Protein AF-A0A7I7XJE9-F1 (afdb_monomer_lite)

Sequence (165 aa):
MNEARVTAFHEAGHAIAARLRGAQVLRVSIDPGFVTYQLPQVPQKLFRNGQRIENPEPAPAAHEDGFIWLAGSWAQVRAEVPLSDARFPELVAATLEDNATDYAGYLAAQRDPAAEGHWSNQLEQHWPYIIRVANALHREHFEKVRLNRESRIRQLKRRSTRFPT

Radius of gyration: 20.8 Å; chains: 1; bounding box: 50×42×66 Å

Secondary structure (DSSP, 8-state):
--HHHHHHHHHHHHHHHHHHTT-EEEEEEETTEEEEEEPPPP----EETTEEPSSPPPPP--HHHHHHHHHHHHHHHHHHS-TTSTTHHHHHHHHHHH-HHHHHHHHHS---HHHHHHHHHHHHHTHHHHHHHHHHHHHHHHHHHHHHHHHHHHHHHHHHTTS--

pLDDT: mean 84.05, std 12.69, range [52.88, 97.81]

Foldseek 3Di:
DPLLLLLLLLQLQLQVLQVVQVWAFPDAAVVVGDTDIGHDQPPFCQDDPRDGDPDGDRDQQELSQLLSLLRSLLSSLCVPD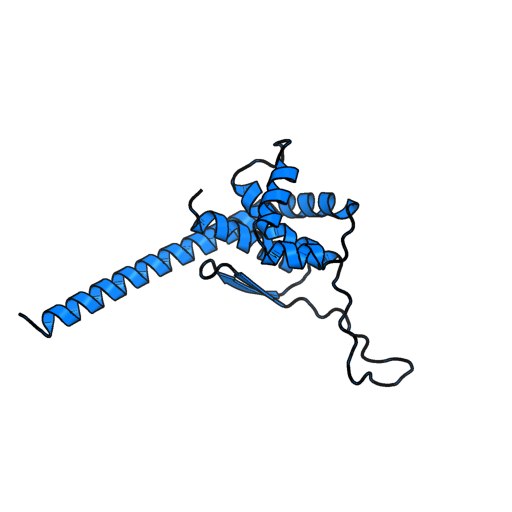PPPPPCSVVSSVVSSVVPPVSVVSNVSHPHDPVCVVVSSVVCVVCSVSSVVRSVVNSVVVVVVVVVVVVVVVVVVVVVCVVDPD

Organism: NCBI:txid212765

InterPro domains:
  IPR037219 Peptidase M41-like [G3DSA:1.20.58.760] (1-72)
  IPR037219 Peptidase M41-like [SSF140990] (3-41)

Structure (mmCIF, N/CA/C/O backbone):
data_AF-A0A7I7XJE9-F1
#
_entry.id   AF-A0A7I7XJE9-F1
#
loop_
_atom_site.group_PDB
_atom_site.id
_atom_site.type_symbol
_atom_site.label_atom_id
_atom_site.label_alt_id
_atom_site.label_comp_id
_atom_site.label_asym_id
_atom_site.label_entity_id
_atom_site.label_seq_id
_atom_site.pdbx_PDB_ins_code
_atom_site.Cartn_x
_atom_site.Cartn_y
_atom_site.Cartn_z
_atom_site.occupancy
_atom_site.B_iso_or_equiv
_atom_site.auth_seq_id
_atom_site.auth_comp_id
_atom_site.auth_asym_id
_atom_site.auth_atom_id
_atom_site.pdbx_PDB_model_num
ATOM 1 N N . MET A 1 1 ? -9.120 12.272 3.537 1.00 64.88 1 MET A N 1
ATOM 2 C CA . MET A 1 1 ? -9.635 10.999 4.105 1.00 64.88 1 MET A CA 1
ATOM 3 C C . MET A 1 1 ? -9.255 10.914 5.599 1.00 64.88 1 MET A C 1
ATOM 5 O O . MET A 1 1 ? -8.430 11.715 6.005 1.00 64.88 1 MET A O 1
ATOM 9 N N . ASN A 1 2 ? -9.850 10.055 6.451 1.00 83.06 2 ASN A N 1
ATOM 10 C CA . ASN A 1 2 ? -9.344 9.877 7.839 1.00 83.06 2 ASN A CA 1
ATOM 11 C C . ASN A 1 2 ? -7.977 9.165 7.795 1.00 83.06 2 ASN A C 1
ATOM 13 O O . ASN A 1 2 ? -7.834 8.235 7.004 1.00 83.06 2 ASN A O 1
ATOM 17 N N . GLU A 1 3 ? -7.026 9.558 8.645 1.00 86.69 3 GLU A N 1
ATOM 18 C CA . GLU A 1 3 ? -5.657 9.023 8.734 1.00 86.69 3 GLU A CA 1
ATOM 19 C C . GLU A 1 3 ? -5.636 7.487 8.770 1.00 86.69 3 GLU A C 1
ATOM 21 O O . GLU A 1 3 ? -5.017 6.860 7.920 1.00 86.69 3 GLU A O 1
ATOM 26 N N . ALA A 1 4 ? -6.455 6.858 9.620 1.00 87.81 4 ALA A N 1
ATOM 27 C CA . ALA A 1 4 ? -6.537 5.394 9.698 1.00 87.81 4 ALA A CA 1
ATOM 28 C C . ALA A 1 4 ? -6.955 4.725 8.373 1.00 87.81 4 ALA A C 1
ATOM 30 O O . ALA A 1 4 ? -6.582 3.588 8.091 1.00 87.81 4 ALA A O 1
ATOM 31 N N . ARG A 1 5 ? -7.759 5.409 7.550 1.00 91.69 5 ARG A N 1
ATOM 32 C CA . ARG A 1 5 ? -8.180 4.902 6.238 1.00 91.69 5 ARG A CA 1
ATOM 33 C C . ARG A 1 5 ? -7.084 5.094 5.196 1.00 91.69 5 ARG A C 1
ATOM 35 O O . ARG A 1 5 ? -6.911 4.203 4.375 1.00 91.69 5 ARG A O 1
ATOM 42 N N . VAL A 1 6 ? -6.348 6.203 5.257 1.00 91.69 6 VAL A N 1
ATOM 43 C CA . VAL A 1 6 ? -5.146 6.439 4.442 1.00 91.69 6 VAL A CA 1
ATOM 44 C C . VAL A 1 6 ? -4.127 5.332 4.696 1.00 91.69 6 VAL A C 1
ATOM 46 O O . VAL A 1 6 ? -3.768 4.617 3.763 1.00 91.69 6 VAL A O 1
ATOM 49 N N . THR A 1 7 ? -3.781 5.094 5.963 1.00 93.00 7 THR A N 1
ATOM 50 C CA . THR A 1 7 ? -2.882 4.006 6.363 1.00 93.00 7 THR A CA 1
ATOM 51 C C . THR A 1 7 ? -3.415 2.649 5.908 1.00 93.00 7 THR A C 1
ATOM 53 O O . THR A 1 7 ? -2.669 1.846 5.371 1.00 93.00 7 THR A O 1
ATOM 56 N N . ALA A 1 8 ? -4.721 2.383 6.017 1.00 93.94 8 ALA A N 1
ATOM 57 C CA . ALA A 1 8 ? -5.281 1.115 5.546 1.00 93.94 8 ALA A CA 1
ATOM 58 C C . ALA A 1 8 ? -5.033 0.853 4.048 1.00 93.94 8 ALA A C 1
ATOM 60 O O . ALA A 1 8 ? -4.760 -0.285 3.669 1.00 93.94 8 ALA A O 1
ATOM 61 N N . PHE A 1 9 ? -5.150 1.881 3.200 1.00 97.00 9 PHE A N 1
ATOM 62 C CA . PHE A 1 9 ? -4.845 1.765 1.771 1.00 97.00 9 PHE A CA 1
ATOM 63 C C . PHE A 1 9 ? -3.352 1.589 1.522 1.00 97.00 9 PHE A C 1
ATOM 65 O O . PHE A 1 9 ? -2.982 0.730 0.724 1.00 97.00 9 PHE A O 1
ATOM 72 N N . HIS A 1 10 ? -2.526 2.343 2.242 1.00 96.06 10 HIS A N 1
ATOM 73 C CA . HIS A 1 10 ? -1.075 2.241 2.192 1.00 96.06 10 HIS A CA 1
ATOM 74 C C . HIS A 1 10 ? -0.597 0.807 2.494 1.00 96.06 10 HIS A C 1
ATOM 76 O O . HIS A 1 10 ? -0.006 0.136 1.648 1.00 96.06 10 HIS A O 1
ATOM 82 N N . GLU A 1 11 ? -0.995 0.250 3.638 1.00 95.06 11 GLU A N 1
ATOM 83 C CA . GLU A 1 11 ? -0.618 -1.114 4.026 1.00 95.06 11 GLU A CA 1
ATOM 84 C C . GLU A 1 11 ? -1.212 -2.183 3.096 1.00 95.06 11 GLU A C 1
ATOM 86 O O . GLU A 1 11 ? -0.589 -3.206 2.800 1.00 95.06 11 GLU A O 1
ATOM 91 N N . ALA A 1 12 ? -2.427 -1.961 2.585 1.00 96.31 12 ALA A N 1
ATOM 92 C CA . ALA A 1 12 ? -3.022 -2.855 1.597 1.00 96.31 12 ALA A CA 1
ATOM 93 C C . ALA A 1 12 ? -2.231 -2.872 0.279 1.00 96.31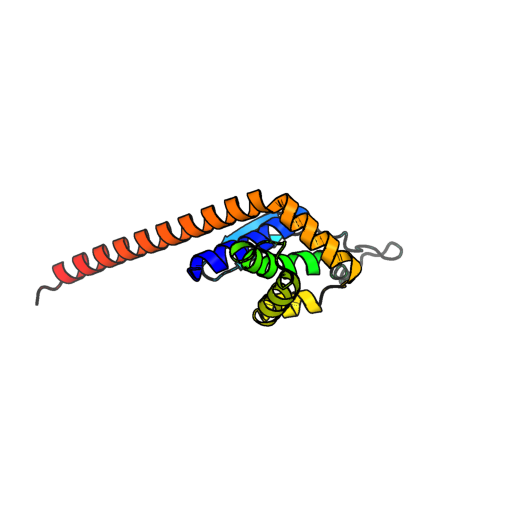 12 ALA A C 1
ATOM 95 O O . ALA A 1 12 ? -2.108 -3.938 -0.330 1.00 96.31 12 ALA A O 1
ATOM 96 N N . GLY A 1 13 ? -1.687 -1.725 -0.141 1.00 96.69 13 GLY A N 1
ATOM 97 C CA . GLY A 1 13 ? -0.823 -1.594 -1.313 1.00 96.69 13 GLY A CA 1
ATOM 98 C C . GLY A 1 13 ? 0.404 -2.492 -1.205 1.00 96.69 13 GLY A C 1
ATOM 99 O O . GLY A 1 13 ? 0.576 -3.393 -2.031 1.00 96.69 13 GLY A O 1
ATOM 100 N N . HIS A 1 14 ? 1.185 -2.343 -0.132 1.00 94.88 14 HIS A N 1
ATOM 101 C CA . HIS A 1 14 ? 2.339 -3.207 0.138 1.00 94.88 14 HIS A CA 1
ATOM 102 C C . HIS A 1 14 ? 1.963 -4.689 0.200 1.00 94.88 14 HIS A C 1
ATOM 104 O O . HIS A 1 14 ? 2.623 -5.528 -0.412 1.00 94.88 14 HIS A O 1
ATOM 110 N N . ALA A 1 15 ? 0.885 -5.038 0.910 1.00 93.25 15 ALA A N 1
ATOM 111 C CA . ALA A 1 15 ? 0.476 -6.430 1.074 1.00 93.25 15 ALA A CA 1
ATOM 112 C C . ALA A 1 15 ? 0.114 -7.097 -0.263 1.00 93.25 15 ALA A C 1
ATOM 114 O O . ALA A 1 15 ? 0.469 -8.255 -0.498 1.00 93.25 15 ALA A O 1
ATOM 115 N N . ILE A 1 16 ? -0.597 -6.391 -1.145 1.00 95.75 16 ILE A N 1
ATOM 116 C CA . ILE A 1 16 ? -0.934 -6.913 -2.472 1.00 95.75 16 ILE A CA 1
ATOM 117 C C . ILE A 1 16 ? 0.312 -6.985 -3.352 1.00 95.75 16 ILE A C 1
ATOM 119 O O . ILE A 1 16 ? 0.534 -8.025 -3.970 1.00 95.75 16 ILE A O 1
ATOM 123 N N . ALA A 1 17 ? 1.157 -5.955 -3.354 1.00 93.12 17 ALA A N 1
ATOM 124 C CA . ALA A 1 17 ? 2.394 -5.956 -4.127 1.00 93.12 17 ALA A CA 1
ATOM 125 C C . ALA A 1 17 ? 3.321 -7.115 -3.730 1.00 93.12 17 ALA A C 1
ATOM 127 O O . ALA A 1 17 ? 3.780 -7.867 -4.589 1.00 93.12 17 ALA A O 1
ATOM 128 N N . ALA A 1 18 ? 3.493 -7.349 -2.427 1.00 89.94 18 ALA A N 1
ATOM 129 C CA . ALA A 1 18 ? 4.265 -8.470 -1.906 1.00 89.94 18 ALA A CA 1
ATOM 130 C C . ALA A 1 18 ? 3.696 -9.822 -2.378 1.00 89.94 18 ALA A C 1
ATOM 132 O O . ALA A 1 18 ? 4.439 -10.678 -2.859 1.00 89.94 18 ALA A O 1
ATOM 133 N N . ARG A 1 19 ? 2.368 -10.015 -2.328 1.00 90.25 19 ARG A N 1
ATOM 134 C CA . ARG A 1 19 ? 1.720 -11.242 -2.838 1.00 90.25 19 ARG A CA 1
ATOM 135 C C . ARG A 1 19 ? 1.935 -11.445 -4.333 1.00 90.25 19 ARG A C 1
ATOM 137 O O . ARG A 1 19 ? 2.156 -12.575 -4.758 1.00 90.25 19 ARG A O 1
ATOM 144 N N . LEU A 1 20 ? 1.899 -10.372 -5.123 1.00 89.19 20 LEU A N 1
ATOM 145 C CA . LEU A 1 20 ? 2.170 -10.424 -6.564 1.00 89.19 20 LEU A CA 1
ATOM 146 C C . LEU A 1 20 ? 3.617 -10.819 -6.878 1.00 89.19 20 LEU A C 1
ATOM 148 O O . LEU A 1 20 ? 3.901 -11.257 -7.988 1.00 89.19 20 LEU A O 1
ATOM 152 N N . ARG A 1 21 ? 4.521 -10.705 -5.903 1.00 87.62 21 ARG A N 1
ATOM 153 C CA . ARG A 1 21 ? 5.901 -11.208 -5.965 1.00 87.62 21 ARG A CA 1
ATOM 154 C C . ARG A 1 21 ? 6.085 -12.563 -5.287 1.00 87.62 21 ARG A C 1
ATOM 156 O O . ARG A 1 21 ? 7.204 -12.995 -5.036 1.00 87.62 21 ARG A O 1
ATOM 163 N N . GLY A 1 22 ? 4.982 -13.256 -5.012 1.00 84.50 22 GLY A N 1
ATOM 164 C CA . GLY A 1 22 ? 4.979 -14.586 -4.412 1.00 84.50 22 GLY A CA 1
ATOM 165 C C . GLY A 1 22 ? 5.208 -14.589 -2.903 1.00 84.50 22 GLY A C 1
ATOM 166 O O . GLY A 1 22 ? 5.368 -15.666 -2.331 1.00 84.50 22 GLY A O 1
ATOM 167 N N . ALA A 1 23 ? 5.221 -13.426 -2.242 1.00 85.31 23 ALA A N 1
ATOM 168 C CA . ALA A 1 23 ? 5.416 -13.362 -0.801 1.00 85.31 23 ALA A CA 1
ATOM 169 C C . ALA A 1 23 ? 4.224 -13.943 -0.033 1.00 85.31 23 ALA A C 1
ATOM 171 O O . ALA A 1 23 ? 3.053 -13.696 -0.350 1.00 85.31 23 ALA A O 1
ATOM 172 N N . GLN A 1 24 ? 4.528 -14.616 1.073 1.00 85.56 24 GLN A N 1
ATOM 173 C CA . GLN A 1 24 ? 3.551 -14.915 2.106 1.00 85.56 24 GLN A CA 1
ATOM 174 C C . GLN A 1 24 ? 3.396 -13.692 3.016 1.00 85.56 24 GLN A C 1
ATOM 176 O O . GLN A 1 24 ? 4.292 -13.360 3.788 1.00 85.56 24 GLN A O 1
ATOM 181 N N . VAL A 1 25 ? 2.244 -13.024 2.956 1.00 85.81 25 VAL A N 1
ATOM 182 C CA . VAL A 1 25 ? 1.918 -11.934 3.891 1.00 85.81 25 VAL A CA 1
ATOM 183 C C . VAL A 1 25 ? 1.499 -12.534 5.229 1.00 85.81 25 VAL A C 1
ATOM 185 O O . VAL A 1 25 ? 0.472 -13.209 5.310 1.00 85.81 25 VAL A O 1
ATOM 188 N N . LEU A 1 26 ? 2.300 -12.288 6.264 1.00 82.81 26 LEU A N 1
ATOM 189 C CA . LEU A 1 26 ? 2.133 -12.847 7.606 1.00 82.81 26 LEU A CA 1
ATOM 190 C C . LEU A 1 26 ? 1.252 -11.958 8.483 1.00 82.81 26 LEU A C 1
ATOM 192 O O . LEU A 1 26 ? 0.443 -12.455 9.265 1.00 82.81 26 LEU A O 1
ATOM 196 N N . ARG A 1 27 ? 1.416 -10.637 8.363 1.00 83.38 27 ARG A N 1
ATOM 197 C CA . ARG A 1 27 ? 0.666 -9.659 9.149 1.00 83.38 27 ARG A CA 1
ATOM 198 C C . ARG A 1 27 ? 0.537 -8.344 8.396 1.00 83.38 27 ARG A C 1
ATOM 200 O O . ARG A 1 27 ? 1.467 -7.922 7.724 1.00 83.38 27 ARG A O 1
ATOM 207 N N . VAL A 1 28 ? -0.609 -7.698 8.558 1.00 86.44 28 VAL A N 1
ATOM 208 C CA . VAL A 1 28 ? -0.875 -6.338 8.087 1.00 86.44 28 VAL A CA 1
ATOM 209 C C . VAL A 1 28 ? -1.583 -5.604 9.221 1.00 86.44 28 VAL A C 1
ATOM 211 O O . VAL A 1 28 ? -2.458 -6.189 9.862 1.00 86.44 28 VAL A O 1
ATOM 214 N N . SER A 1 29 ? -1.180 -4.375 9.532 1.00 84.62 29 SER A N 1
ATOM 215 C CA . SER A 1 29 ? -1.713 -3.618 10.668 1.00 84.62 29 SER A CA 1
ATOM 216 C C . SER A 1 29 ? -1.729 -2.125 10.376 1.00 84.62 29 SER A C 1
ATOM 218 O O . SER A 1 29 ? -0.808 -1.621 9.757 1.00 84.62 29 SER A O 1
ATOM 220 N N . ILE A 1 30 ? -2.743 -1.422 10.886 1.00 85.81 30 ILE A N 1
ATOM 221 C CA . ILE A 1 30 ? -2.794 0.052 10.899 1.00 85.81 30 ILE A CA 1
ATOM 222 C C . ILE A 1 30 ? -2.094 0.621 12.155 1.00 85.81 30 ILE A C 1
ATOM 224 O O . ILE A 1 30 ? -1.702 1.779 12.163 1.00 85.81 30 ILE A O 1
ATOM 228 N N . ASP A 1 31 ? -1.921 -0.188 13.216 1.00 77.75 31 ASP A N 1
ATOM 229 C CA . ASP A 1 31 ? -1.353 0.232 14.515 1.00 77.75 31 ASP A CA 1
ATOM 230 C C . ASP A 1 31 ? -0.158 -0.637 14.976 1.00 77.75 31 ASP A C 1
ATOM 232 O O . ASP A 1 31 ? -0.375 -1.781 15.415 1.00 77.75 31 ASP A O 1
ATOM 236 N N . PRO A 1 32 ? 1.085 -0.114 14.965 1.00 65.69 32 PRO A N 1
ATOM 237 C CA . PRO A 1 32 ? 1.542 0.939 14.045 1.00 65.69 32 PRO A CA 1
ATOM 238 C C . PRO A 1 32 ? 1.325 0.485 12.587 1.00 65.69 32 PRO A C 1
ATOM 240 O O . PRO A 1 32 ? 1.127 -0.711 12.364 1.00 65.69 32 PRO A O 1
ATOM 243 N N . GLY A 1 33 ? 1.292 1.39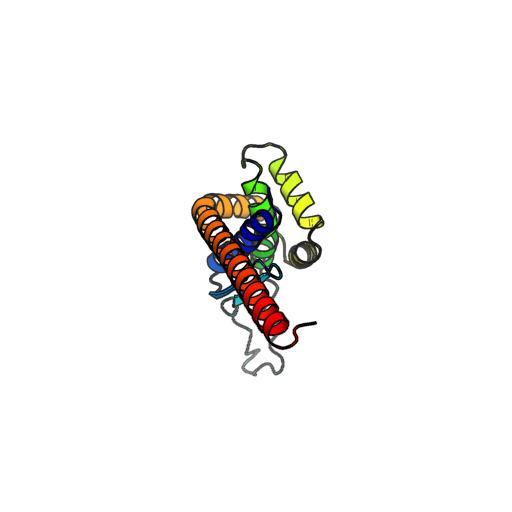7 11.616 1.00 74.38 33 GLY A N 1
ATOM 244 C CA . GLY A 1 33 ? 1.204 1.027 10.197 1.00 74.38 33 GLY A CA 1
ATOM 245 C C . GLY A 1 33 ? 2.376 0.124 9.820 1.00 74.38 33 GLY A C 1
ATOM 246 O O . GLY A 1 33 ? 3.522 0.513 10.045 1.00 74.38 33 GLY A O 1
ATOM 247 N N . PHE A 1 34 ? 2.100 -1.109 9.385 1.00 76.88 34 PHE A N 1
ATOM 248 C CA . PHE A 1 34 ? 3.104 -1.971 8.762 1.00 76.88 34 PHE A CA 1
ATOM 249 C C . PHE A 1 34 ? 2.503 -3.187 8.045 1.00 76.88 34 PHE A C 1
ATOM 251 O O . PHE A 1 34 ? 1.455 -3.742 8.419 1.00 76.88 34 PHE A O 1
ATOM 258 N N . VAL A 1 35 ? 3.305 -3.718 7.121 1.00 76.56 35 VAL A N 1
ATOM 259 C CA . VAL A 1 35 ? 3.167 -5.050 6.532 1.00 76.56 35 VAL A CA 1
ATOM 260 C C . VAL A 1 35 ? 4.373 -5.902 6.900 1.00 76.56 35 VAL A C 1
ATOM 262 O O . VAL A 1 35 ? 5.520 -5.510 6.720 1.00 76.56 35 VAL A O 1
ATOM 265 N N . THR A 1 36 ? 4.123 -7.118 7.376 1.00 79.94 36 THR A N 1
ATOM 266 C CA . THR A 1 36 ? 5.143 -8.158 7.521 1.00 79.94 36 THR A CA 1
ATOM 267 C C . THR A 1 36 ? 4.869 -9.262 6.515 1.00 79.94 36 THR A C 1
ATOM 269 O O . THR A 1 36 ? 3.786 -9.856 6.498 1.00 79.94 36 THR A O 1
ATOM 272 N N . TYR A 1 37 ? 5.863 -9.567 5.692 1.00 75.56 37 TYR A N 1
ATOM 273 C CA . TYR A 1 37 ? 5.784 -10.598 4.671 1.00 75.56 37 TYR A CA 1
ATOM 274 C C . TYR A 1 37 ? 7.102 -11.362 4.571 1.00 75.56 37 TYR A C 1
ATOM 276 O O . TYR A 1 37 ? 8.154 -10.881 4.983 1.00 75.56 37 TYR A O 1
ATOM 284 N N . GLN A 1 38 ? 7.026 -12.569 4.025 1.00 77.25 38 GLN A N 1
ATOM 285 C CA . GLN A 1 38 ? 8.176 -13.399 3.712 1.00 77.25 38 GLN A CA 1
ATOM 286 C C . GLN A 1 38 ? 8.193 -13.639 2.207 1.00 77.25 38 GLN A C 1
ATOM 288 O O . GLN A 1 38 ? 7.294 -14.288 1.671 1.00 77.25 38 GLN A O 1
ATOM 293 N N . LEU A 1 39 ? 9.201 -13.100 1.524 1.00 75.25 39 LEU A N 1
ATOM 294 C CA . LEU A 1 39 ? 9.431 -13.405 0.116 1.00 75.25 39 LEU A CA 1
ATOM 295 C C . LEU A 1 39 ? 9.904 -14.861 -0.030 1.00 75.25 39 LEU A C 1
ATOM 297 O O . LEU A 1 39 ? 10.607 -15.369 0.854 1.00 75.25 39 LEU A O 1
ATOM 301 N N . PRO A 1 40 ? 9.541 -15.548 -1.128 1.00 66.06 40 PRO A N 1
ATOM 302 C CA . PRO A 1 40 ? 10.168 -16.815 -1.462 1.00 66.06 40 PRO A CA 1
ATOM 303 C C . PRO A 1 40 ? 11.669 -16.553 -1.583 1.00 66.06 40 PRO A C 1
ATOM 305 O O . PRO A 1 40 ? 12.076 -15.579 -2.216 1.00 66.06 40 PRO A O 1
ATOM 308 N N . GLN A 1 41 ? 12.493 -17.368 -0.917 1.00 60.50 41 GLN A N 1
ATOM 309 C CA . GLN A 1 41 ? 13.940 -17.179 -0.967 1.00 60.50 41 GLN A CA 1
ATOM 310 C C . GLN A 1 41 ? 14.372 -17.172 -2.433 1.00 60.50 41 GLN A C 1
ATOM 312 O O . GLN A 1 41 ? 14.221 -18.176 -3.131 1.00 60.50 41 GLN A O 1
ATOM 317 N N . VAL A 1 42 ? 14.925 -16.049 -2.895 1.00 55.50 42 VAL A N 1
ATOM 318 C CA . VAL A 1 42 ? 15.752 -16.063 -4.099 1.00 55.50 42 VAL A CA 1
ATOM 319 C C . VAL A 1 42 ? 16.834 -17.108 -3.824 1.00 55.50 42 VAL A C 1
ATOM 321 O O . VAL A 1 42 ? 17.406 -17.069 -2.729 1.00 55.50 42 VAL A O 1
ATOM 324 N N . PRO A 1 43 ? 17.080 -18.078 -4.723 1.00 52.88 43 PRO A N 1
ATOM 325 C CA . PRO A 1 43 ? 18.053 -19.129 -4.473 1.00 52.88 43 PRO A CA 1
ATOM 326 C C . PRO A 1 43 ? 19.390 -18.486 -4.109 1.00 52.88 43 PRO A C 1
ATOM 328 O O . PRO A 1 43 ? 20.075 -17.916 -4.957 1.00 52.88 43 PRO A O 1
ATOM 331 N N . GLN A 1 44 ? 19.742 -18.544 -2.823 1.00 56.50 44 GLN A N 1
ATOM 332 C CA . GLN A 1 44 ? 21.053 -18.120 -2.369 1.00 56.50 44 GLN A CA 1
ATOM 333 C C . GLN A 1 44 ? 22.057 -19.024 -3.065 1.00 56.50 44 GLN A C 1
ATOM 335 O O . GLN A 1 44 ? 21.863 -20.241 -3.159 1.00 56.50 44 GLN A O 1
ATOM 340 N N . LYS A 1 45 ? 23.141 -18.447 -3.573 1.00 54.81 45 LYS A N 1
ATOM 341 C CA . LYS A 1 45 ? 24.224 -19.254 -4.115 1.00 54.81 45 LYS A CA 1
ATOM 342 C C . LYS A 1 45 ? 24.898 -19.967 -2.944 1.00 54.81 45 LYS A C 1
ATOM 344 O O . LYS A 1 45 ? 25.793 -19.432 -2.309 1.00 54.81 45 LYS A O 1
ATOM 349 N N . LEU A 1 46 ? 24.435 -21.176 -2.640 1.00 62.03 46 LEU A N 1
ATOM 350 C CA . LEU A 1 46 ? 24.960 -21.976 -1.530 1.00 62.03 46 LEU A CA 1
ATOM 351 C C . LEU A 1 46 ? 26.320 -22.594 -1.864 1.00 62.03 46 LEU A C 1
ATOM 353 O O . LEU A 1 46 ? 27.059 -22.971 -0.957 1.00 62.03 46 LEU A O 1
ATOM 357 N N . PHE A 1 47 ? 26.648 -22.690 -3.157 1.00 68.38 47 PHE A N 1
ATOM 358 C CA . PHE A 1 47 ? 27.860 -23.332 -3.645 1.00 68.38 47 PHE A CA 1
ATOM 359 C C . PHE A 1 47 ? 28.567 -22.491 -4.710 1.00 68.38 47 PHE A C 1
ATOM 361 O O . PHE A 1 47 ? 27.951 -21.983 -5.652 1.00 68.38 47 PHE A O 1
ATOM 368 N N . ARG A 1 48 ? 29.894 -22.398 -4.605 1.00 66.00 48 ARG A N 1
ATOM 369 C CA . ARG A 1 48 ? 30.782 -21.869 -5.649 1.00 66.00 48 ARG A CA 1
ATOM 370 C C . ARG A 1 48 ? 31.878 -22.906 -5.882 1.00 66.00 48 ARG A C 1
ATOM 372 O O . ARG A 1 48 ? 32.588 -23.259 -4.952 1.00 66.00 48 ARG A O 1
ATOM 379 N N . ASN A 1 49 ? 31.983 -23.421 -7.109 1.00 77.38 49 ASN A N 1
ATOM 380 C CA . ASN A 1 49 ? 32.970 -24.444 -7.493 1.00 77.38 49 ASN A CA 1
ATOM 381 C C . ASN A 1 49 ? 32.949 -25.706 -6.600 1.00 77.38 49 ASN A C 1
ATOM 383 O O . ASN A 1 49 ? 33.995 -26.216 -6.214 1.00 77.38 49 ASN A O 1
ATOM 387 N N . GLY A 1 50 ? 31.759 -26.194 -6.234 1.00 73.38 50 GLY A N 1
ATOM 388 C CA . GLY A 1 50 ? 31.602 -27.407 -5.416 1.00 73.38 50 GLY A CA 1
ATOM 389 C C . GLY A 1 50 ? 31.853 -27.228 -3.913 1.00 73.38 50 GLY A C 1
ATOM 390 O O . GLY A 1 50 ? 31.636 -28.169 -3.157 1.00 73.38 50 GLY A O 1
ATOM 391 N N . GLN A 1 51 ? 32.247 -26.036 -3.455 1.00 71.94 51 GLN A N 1
ATOM 392 C CA . GLN A 1 51 ? 32.394 -25.720 -2.032 1.00 71.94 51 GLN A CA 1
ATOM 393 C C . GLN A 1 51 ? 31.186 -24.939 -1.519 1.00 71.94 51 GLN A C 1
ATOM 395 O O . GLN A 1 51 ? 30.676 -24.051 -2.210 1.00 71.94 51 GLN A O 1
ATOM 400 N N . ARG A 1 52 ? 30.729 -25.275 -0.306 1.00 72.69 52 ARG A N 1
ATOM 401 C CA . ARG A 1 52 ? 29.671 -24.537 0.393 1.00 72.69 52 ARG A CA 1
ATOM 402 C C . ARG A 1 52 ? 30.208 -23.167 0.809 1.00 72.69 52 ARG A C 1
ATOM 404 O O . ARG A 1 52 ? 31.288 -23.086 1.383 1.00 72.69 52 ARG A O 1
ATOM 411 N N . ILE A 1 53 ? 29.457 -22.108 0.528 1.00 77.19 53 ILE A N 1
ATOM 412 C CA . ILE A 1 53 ? 29.824 -20.743 0.922 1.00 77.19 53 ILE A CA 1
ATOM 413 C C . ILE A 1 53 ? 29.456 -20.557 2.405 1.00 77.19 53 ILE A C 1
ATOM 415 O O . ILE A 1 53 ? 28.303 -20.774 2.774 1.00 77.19 53 ILE A O 1
ATOM 419 N N . GLU A 1 54 ? 30.427 -20.193 3.254 1.00 65.56 54 GLU A N 1
ATOM 420 C CA . GLU A 1 54 ? 30.222 -19.997 4.707 1.00 65.56 54 GLU A CA 1
ATOM 421 C C . GLU A 1 54 ? 29.246 -18.856 5.016 1.00 65.56 54 GLU A C 1
ATOM 423 O O . GLU A 1 54 ? 28.390 -18.999 5.884 1.00 65.56 54 GLU A O 1
ATOM 428 N N . ASN A 1 55 ? 29.332 -17.767 4.251 1.00 63.75 55 ASN A N 1
ATOM 429 C CA . ASN A 1 55 ? 28.405 -16.641 4.294 1.00 63.75 55 ASN A CA 1
ATOM 430 C C . ASN A 1 55 ? 27.753 -16.510 2.913 1.00 63.75 55 ASN A C 1
ATOM 432 O O . ASN A 1 55 ? 28.347 -15.869 2.041 1.00 63.75 55 ASN A O 1
ATOM 436 N N . PRO A 1 56 ? 26.608 -17.173 2.656 1.00 58.62 56 PRO A N 1
ATOM 437 C CA . PRO A 1 56 ? 25.938 -17.059 1.369 1.00 58.62 56 PRO A CA 1
ATOM 438 C C . PRO A 1 56 ? 25.699 -15.583 1.055 1.00 58.62 56 PRO A C 1
ATOM 440 O O . PRO A 1 56 ? 25.190 -14.840 1.895 1.00 58.62 56 PRO A O 1
ATOM 443 N N . GLU A 1 57 ? 26.111 -15.157 -0.140 1.00 55.25 57 GLU A N 1
ATOM 444 C CA . GLU A 1 57 ? 25.886 -13.786 -0.587 1.00 55.25 57 GLU A CA 1
ATOM 445 C C . GLU A 1 57 ? 24.373 -13.515 -0.539 1.00 55.25 57 GLU A C 1
ATOM 447 O O . GLU A 1 57 ? 23.600 -14.330 -1.068 1.00 55.25 57 GLU A O 1
ATOM 452 N N . PRO A 1 58 ? 23.923 -12.424 0.119 1.00 54.22 58 PRO A N 1
ATOM 453 C CA . PRO A 1 58 ? 22.524 -12.046 0.062 1.00 54.22 58 PRO A CA 1
ATOM 454 C C . PRO A 1 58 ? 22.159 -11.888 -1.409 1.00 54.22 58 PRO A C 1
ATOM 456 O O . PRO A 1 58 ? 22.926 -11.322 -2.193 1.00 54.22 58 PRO A O 1
ATOM 459 N N . ALA A 1 59 ? 21.007 -12.435 -1.794 1.00 55.78 59 ALA A N 1
ATOM 460 C CA . ALA A 1 59 ? 20.509 -12.212 -3.137 1.00 55.78 59 ALA A CA 1
ATOM 461 C C . ALA A 1 59 ? 20.468 -10.696 -3.394 1.00 55.78 59 ALA A C 1
ATOM 463 O O . ALA A 1 59 ? 20.097 -9.951 -2.481 1.00 55.78 59 ALA A O 1
ATOM 464 N N . PRO A 1 60 ? 20.883 -10.228 -4.584 1.00 53.16 60 PRO A N 1
ATOM 465 C CA . PRO A 1 60 ? 20.772 -8.815 -4.910 1.00 53.16 60 PRO A CA 1
ATOM 466 C C . PRO A 1 60 ? 19.326 -8.374 -4.675 1.00 53.16 60 PRO A C 1
ATOM 468 O O . PRO A 1 60 ? 18.412 -9.131 -5.013 1.00 53.16 60 PRO A O 1
ATOM 471 N N . ALA A 1 61 ? 19.144 -7.187 -4.077 1.00 56.38 61 ALA A N 1
ATOM 472 C CA . ALA A 1 61 ? 17.828 -6.571 -3.926 1.00 56.38 61 ALA A CA 1
ATOM 473 C C . ALA A 1 61 ? 17.147 -6.638 -5.288 1.00 56.38 61 ALA A C 1
ATOM 475 O O . ALA A 1 61 ? 17.669 -6.107 -6.278 1.00 56.38 61 ALA A O 1
ATOM 476 N N . ALA A 1 62 ? 16.072 -7.417 -5.360 1.00 61.59 62 ALA A N 1
ATOM 477 C CA . ALA A 1 62 ? 15.460 -7.697 -6.635 1.00 61.59 62 ALA A CA 1
ATOM 478 C C . ALA A 1 62 ? 14.889 -6.380 -7.147 1.00 61.59 62 ALA A C 1
ATOM 480 O O . ALA A 1 62 ? 14.396 -5.558 -6.377 1.00 61.59 62 ALA A O 1
ATOM 481 N N . HIS A 1 63 ? 14.903 -6.194 -8.460 1.00 61.88 63 HIS A N 1
ATOM 482 C CA . HIS A 1 63 ? 14.177 -5.099 -9.094 1.00 61.88 63 HIS A CA 1
ATOM 483 C C . HIS A 1 63 ? 12.719 -4.999 -8.580 1.00 61.88 63 HIS A C 1
ATOM 485 O O . HIS A 1 63 ? 12.156 -3.920 -8.415 1.00 61.88 63 HIS A O 1
ATOM 491 N N . GLU A 1 64 ? 12.144 -6.143 -8.206 1.00 69.75 64 GLU A N 1
ATOM 492 C CA . GLU A 1 64 ? 10.807 -6.280 -7.637 1.00 69.75 64 GLU A CA 1
ATOM 493 C C . GLU A 1 64 ? 10.630 -5.764 -6.198 1.00 69.75 64 GLU A C 1
ATOM 495 O O . GLU A 1 64 ? 9.491 -5.615 -5.759 1.00 69.75 64 GLU A O 1
ATOM 500 N N . ASP A 1 65 ? 11.702 -5.449 -5.469 1.00 78.69 65 ASP A N 1
ATOM 501 C CA . ASP A 1 65 ? 11.600 -4.845 -4.135 1.00 78.69 65 ASP A CA 1
ATOM 502 C C . ASP A 1 65 ? 11.117 -3.390 -4.244 1.00 78.69 65 ASP A C 1
ATOM 504 O O . ASP A 1 65 ? 10.275 -2.952 -3.459 1.00 78.69 65 ASP A O 1
ATOM 508 N N . GLY A 1 66 ? 11.555 -2.662 -5.281 1.00 87.62 66 GLY A N 1
ATOM 509 C CA . GLY A 1 66 ? 11.111 -1.290 -5.559 1.00 87.62 66 GLY A CA 1
ATOM 510 C C . GLY A 1 66 ? 9.607 -1.200 -5.821 1.00 87.62 66 GLY A C 1
ATOM 511 O O . GLY A 1 66 ? 8.953 -0.259 -5.374 1.00 87.62 66 GLY A O 1
ATOM 512 N N . PHE A 1 67 ? 9.034 -2.231 -6.450 1.00 90.56 67 PHE A N 1
ATOM 513 C CA . PHE A 1 67 ? 7.590 -2.348 -6.638 1.00 90.56 67 PHE A CA 1
ATOM 514 C C . PHE A 1 67 ? 6.832 -2.377 -5.309 1.00 90.56 67 PHE A C 1
ATOM 516 O O . PHE A 1 67 ? 5.817 -1.695 -5.157 1.00 90.56 67 PHE A O 1
ATOM 523 N N . ILE A 1 68 ? 7.315 -3.171 -4.347 1.00 91.69 68 ILE A N 1
ATOM 524 C CA . ILE A 1 68 ? 6.658 -3.32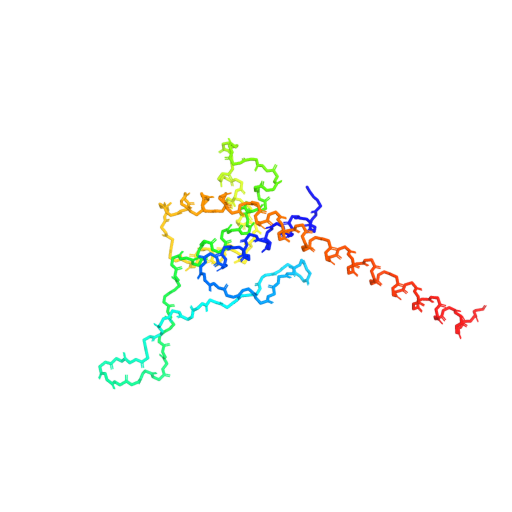2 -3.048 1.00 91.69 68 ILE A CA 1
ATOM 525 C C . ILE A 1 68 ? 6.718 -2.004 -2.281 1.00 91.69 68 ILE A C 1
ATOM 527 O O . ILE A 1 68 ? 5.687 -1.593 -1.757 1.00 91.69 68 ILE A O 1
ATOM 531 N N . TRP A 1 69 ? 7.870 -1.328 -2.259 1.00 91.88 69 TRP A N 1
ATOM 532 C CA . TRP A 1 69 ? 8.033 -0.037 -1.579 1.00 91.88 69 TRP A CA 1
ATOM 533 C C . TRP A 1 69 ? 7.174 1.077 -2.192 1.00 91.88 69 TRP A C 1
ATOM 535 O O . TRP A 1 69 ? 6.564 1.849 -1.464 1.00 91.88 69 TRP A O 1
ATOM 545 N N . LEU A 1 70 ? 7.035 1.120 -3.520 1.00 93.94 70 LEU A N 1
ATOM 546 C CA . LEU A 1 70 ? 6.174 2.095 -4.202 1.00 93.94 70 LEU A CA 1
ATOM 547 C C . LEU A 1 70 ? 4.679 1.884 -3.908 1.00 93.94 70 LEU A C 1
ATOM 549 O O . LEU A 1 70 ? 3.894 2.836 -3.875 1.00 93.94 70 LEU A O 1
ATOM 553 N N . ALA A 1 71 ? 4.260 0.627 -3.746 1.00 95.69 71 ALA A N 1
ATOM 554 C CA . ALA A 1 71 ? 2.852 0.253 -3.774 1.00 95.69 71 ALA A CA 1
ATOM 555 C C . ALA A 1 71 ? 2.006 0.881 -2.659 1.00 95.69 71 ALA A C 1
ATOM 557 O O . ALA A 1 71 ? 0.816 1.122 -2.879 1.00 95.69 71 ALA A O 1
ATOM 558 N N . GLY A 1 72 ? 2.592 1.148 -1.488 1.00 95.81 72 GLY A N 1
ATOM 559 C CA . GLY A 1 72 ? 1.891 1.796 -0.381 1.00 95.81 72 GLY A CA 1
ATOM 560 C C . GLY A 1 72 ? 1.473 3.218 -0.733 1.00 95.81 72 GLY A C 1
ATOM 561 O O . GLY A 1 72 ? 0.278 3.528 -0.781 1.00 95.81 72 GLY A O 1
ATOM 562 N N . SER A 1 73 ? 2.442 4.065 -1.080 1.00 96.31 73 SER A N 1
ATOM 563 C CA . SER A 1 73 ? 2.192 5.444 -1.516 1.00 96.31 73 SER A CA 1
ATOM 564 C C . SER A 1 73 ? 1.313 5.514 -2.764 1.00 96.31 73 SER A C 1
ATOM 566 O O . SER A 1 73 ? 0.403 6.342 -2.831 1.00 96.31 73 SER A O 1
ATOM 568 N N . TRP A 1 74 ? 1.487 4.590 -3.715 1.00 97.00 74 TRP A N 1
ATOM 569 C CA . TRP A 1 74 ? 0.605 4.489 -4.880 1.00 97.00 74 TRP A CA 1
ATOM 570 C C . TRP A 1 74 ? -0.859 4.245 -4.482 1.00 97.00 74 TRP A C 1
ATOM 572 O O . TRP A 1 74 ? -1.758 4.956 -4.936 1.00 97.00 74 TRP A O 1
ATOM 582 N N . ALA A 1 75 ? -1.116 3.269 -3.604 1.00 97.31 75 ALA A N 1
ATOM 583 C CA . ALA A 1 75 ? -2.471 2.912 -3.182 1.00 97.31 75 ALA A CA 1
ATOM 584 C C . ALA A 1 75 ? -3.131 4.021 -2.354 1.00 97.31 75 ALA A C 1
ATOM 586 O O . ALA A 1 75 ? -4.339 4.248 -2.474 1.00 97.31 75 ALA A O 1
ATOM 587 N N . GLN A 1 76 ? -2.336 4.727 -1.549 1.00 96.12 76 GLN A N 1
ATOM 588 C CA . GLN A 1 76 ? -2.762 5.913 -0.818 1.00 96.12 76 GLN A CA 1
ATOM 589 C C . GLN A 1 76 ? -3.259 7.010 -1.766 1.00 96.12 76 GLN A C 1
ATOM 591 O O . GLN A 1 76 ? -4.390 7.471 -1.608 1.00 96.12 76 GLN A O 1
ATOM 596 N N . VAL A 1 77 ? -2.473 7.381 -2.780 1.00 96.81 77 VAL A N 1
ATOM 597 C CA . VAL A 1 77 ? -2.878 8.406 -3.758 1.00 96.81 77 VAL A CA 1
ATOM 598 C C . VAL A 1 77 ? -4.087 7.942 -4.565 1.00 96.81 77 VAL A C 1
ATOM 600 O O . VAL A 1 77 ? -5.046 8.693 -4.736 1.00 96.81 77 VAL A O 1
ATOM 603 N N . ARG A 1 78 ? -4.106 6.676 -4.998 1.00 96.50 78 ARG A N 1
ATOM 604 C CA . ARG A 1 78 ? -5.211 6.095 -5.778 1.00 96.50 78 ARG A CA 1
ATOM 605 C C . ARG A 1 78 ? -6.552 6.075 -5.057 1.00 96.50 78 ARG A C 1
ATOM 607 O O . ARG A 1 78 ? -7.599 6.125 -5.713 1.00 96.50 78 ARG A O 1
ATOM 614 N N . ALA A 1 79 ? -6.534 6.013 -3.728 1.00 95.88 79 ALA A N 1
ATOM 615 C CA . ALA A 1 79 ? -7.735 6.094 -2.910 1.00 95.88 79 ALA A CA 1
ATOM 616 C C . ALA A 1 79 ? -8.391 7.484 -2.945 1.00 95.88 79 ALA A C 1
ATOM 618 O O . ALA A 1 79 ? -9.595 7.589 -2.699 1.00 95.88 79 ALA A O 1
ATOM 619 N N . GLU A 1 80 ? -7.620 8.531 -3.242 1.00 93.69 80 GLU A N 1
ATOM 620 C CA . GLU A 1 80 ? -8.081 9.923 -3.240 1.00 93.69 80 GLU A CA 1
ATOM 621 C C . GLU A 1 80 ? -8.234 10.496 -4.650 1.00 93.69 80 GLU A C 1
ATOM 623 O O . GLU A 1 80 ? -9.120 11.317 -4.892 1.00 93.69 80 GLU A O 1
ATOM 628 N N . VAL A 1 81 ? -7.408 10.034 -5.589 1.00 93.44 81 VAL A N 1
ATOM 629 C CA . VAL A 1 81 ? -7.292 10.585 -6.937 1.00 93.44 81 VAL A CA 1
ATOM 630 C C . VAL A 1 81 ? -7.420 9.460 -7.974 1.00 93.44 81 VAL A C 1
ATOM 632 O O . VAL A 1 81 ? -6.815 8.394 -7.815 1.00 93.44 81 VAL A O 1
ATOM 635 N N . PRO A 1 82 ? -8.218 9.636 -9.044 1.00 91.12 82 PRO A N 1
ATOM 636 C CA . PRO A 1 82 ? -8.285 8.654 -10.119 1.00 91.12 82 PRO A CA 1
ATOM 637 C C . PRO A 1 82 ? -6.962 8.591 -10.893 1.00 91.12 82 PRO A C 1
ATOM 639 O O . PRO A 1 82 ? -6.298 9.606 -11.080 1.00 91.12 82 PRO A O 1
ATOM 642 N N . LEU A 1 83 ? -6.633 7.414 -11.434 1.00 89.06 83 LEU A N 1
ATOM 643 C CA . LEU A 1 83 ? -5.423 7.207 -12.244 1.00 89.06 83 LEU A CA 1
ATOM 644 C C . LEU A 1 83 ? -5.363 8.119 -13.488 1.00 89.06 83 LEU A C 1
ATOM 646 O O . LEU A 1 83 ? -4.290 8.388 -14.010 1.00 89.06 83 LEU A O 1
ATOM 650 N N . SER A 1 84 ? -6.517 8.597 -13.965 1.00 90.00 84 SER A N 1
ATOM 651 C CA . SER A 1 84 ? -6.623 9.519 -15.100 1.00 90.00 84 SER A CA 1
ATOM 652 C C . SER A 1 84 ? -6.256 10.972 -14.773 1.00 90.00 84 SER A C 1
ATOM 654 O O . SER A 1 84 ? -6.230 11.792 -15.688 1.00 90.00 84 SER A O 1
ATOM 656 N N . ASP A 1 85 ? -6.045 11.334 -13.500 1.00 93.19 85 ASP A N 1
ATOM 657 C CA . ASP A 1 85 ? -5.552 12.671 -13.144 1.00 93.19 85 ASP A CA 1
ATOM 658 C C . ASP A 1 85 ? -4.100 12.808 -13.622 1.00 93.19 85 ASP A C 1
ATOM 660 O O . ASP A 1 85 ? -3.243 11.993 -13.284 1.00 93.19 85 ASP A O 1
ATOM 664 N N . ALA A 1 86 ? -3.813 13.850 -14.403 1.00 91.00 86 ALA A N 1
ATOM 665 C CA . ALA A 1 86 ? -2.484 14.082 -14.966 1.00 91.00 86 ALA A CA 1
ATOM 666 C C . ALA A 1 86 ? -1.394 14.250 -13.891 1.00 91.00 86 ALA A C 1
ATOM 668 O O . ALA A 1 86 ? -0.230 13.967 -14.154 1.00 91.00 86 ALA A O 1
ATOM 669 N N . ARG A 1 87 ? -1.772 14.672 -12.677 1.00 94.75 87 ARG A N 1
ATOM 670 C CA . ARG A 1 87 ? -0.859 14.856 -11.540 1.00 94.75 87 ARG A CA 1
ATOM 671 C C . ARG A 1 87 ? -0.620 13.569 -10.761 1.00 94.75 87 ARG A C 1
ATOM 673 O O . ARG A 1 87 ? 0.168 13.572 -9.824 1.00 94.75 87 ARG A O 1
ATOM 680 N N . PHE A 1 88 ? -1.309 12.477 -11.097 1.00 93.81 88 PHE A N 1
ATOM 681 C CA . PHE A 1 88 ? -1.223 11.228 -10.347 1.00 93.81 88 PHE A CA 1
ATOM 682 C C . PHE A 1 88 ? 0.229 10.756 -10.133 1.00 93.81 88 PHE A C 1
ATOM 684 O O . PHE A 1 88 ? 0.575 10.484 -8.984 1.00 93.81 88 PHE A O 1
ATOM 691 N N . PRO A 1 89 ? 1.111 10.720 -11.156 1.00 91.94 89 PRO A N 1
ATOM 692 C CA . PRO A 1 89 ? 2.497 10.295 -10.954 1.00 91.94 89 PRO A CA 1
ATOM 693 C C . PRO A 1 89 ? 3.265 11.200 -9.980 1.00 91.94 89 PRO A C 1
ATOM 695 O O . PRO A 1 89 ? 3.982 10.707 -9.113 1.00 91.94 89 PRO A O 1
ATOM 698 N N . GLU A 1 90 ? 3.068 12.516 -10.078 1.00 93.94 90 GLU A N 1
ATOM 699 C CA . GLU A 1 90 ? 3.720 13.507 -9.211 1.00 93.94 90 GLU A CA 1
ATOM 700 C C . GLU A 1 90 ? 3.253 13.374 -7.757 1.00 93.94 90 GLU A C 1
ATOM 702 O O . GLU A 1 90 ? 4.059 13.432 -6.831 1.00 93.94 90 GLU A O 1
ATOM 707 N N . LEU A 1 91 ? 1.956 13.132 -7.547 1.00 95.81 91 LEU A N 1
ATOM 708 C CA . LEU A 1 91 ? 1.390 12.912 -6.218 1.00 95.81 91 LEU A CA 1
ATOM 709 C C . LEU A 1 91 ? 1.917 11.623 -5.579 1.00 95.81 91 LEU A C 1
ATOM 711 O O . LEU A 1 91 ? 2.163 11.605 -4.372 1.00 95.81 91 LEU A O 1
ATOM 715 N N . VAL A 1 92 ? 2.106 10.556 -6.364 1.00 95.25 92 VAL A N 1
ATOM 716 C CA . VAL A 1 92 ? 2.710 9.306 -5.873 1.00 95.25 92 VAL A CA 1
ATOM 717 C C . VAL A 1 92 ? 4.156 9.535 -5.458 1.00 95.25 92 VAL A C 1
ATOM 719 O O . VAL A 1 92 ? 4.526 9.110 -4.366 1.00 95.25 92 VAL A O 1
ATOM 722 N N . ALA A 1 93 ? 4.946 10.233 -6.277 1.00 92.62 93 ALA A N 1
ATOM 723 C CA . ALA A 1 93 ? 6.331 10.560 -5.950 1.00 92.62 93 ALA A CA 1
ATOM 724 C C . ALA A 1 93 ? 6.429 11.389 -4.659 1.00 92.62 93 ALA A C 1
ATOM 726 O O . ALA A 1 93 ? 7.148 10.999 -3.745 1.00 92.62 93 ALA A O 1
ATOM 727 N N . ALA A 1 94 ? 5.631 12.454 -4.531 1.00 95.06 94 ALA A N 1
ATOM 728 C CA . ALA A 1 94 ? 5.595 13.276 -3.321 1.00 95.06 94 ALA A CA 1
ATOM 729 C C . ALA A 1 94 ? 5.181 12.468 -2.076 1.00 95.06 94 ALA A C 1
ATOM 731 O O . ALA A 1 94 ? 5.830 12.538 -1.037 1.00 95.06 94 ALA A O 1
ATOM 732 N N . THR A 1 95 ? 4.141 11.634 -2.195 1.00 94.75 95 THR A N 1
ATOM 733 C CA . THR A 1 95 ? 3.679 10.773 -1.089 1.00 94.75 95 THR A CA 1
ATOM 734 C C . THR A 1 95 ? 4.731 9.736 -0.692 1.00 94.75 95 THR A C 1
ATOM 736 O O . THR A 1 95 ? 4.834 9.362 0.473 1.00 94.75 95 THR A O 1
ATOM 739 N N . LEU A 1 96 ? 5.500 9.229 -1.657 1.00 93.69 96 LEU A N 1
ATOM 740 C CA . LEU A 1 96 ? 6.608 8.321 -1.398 1.00 93.69 96 LEU A CA 1
ATOM 741 C C . LEU A 1 96 ? 7.747 9.032 -0.667 1.00 93.69 96 LEU A C 1
ATOM 743 O O . LEU A 1 96 ? 8.204 8.511 0.340 1.00 93.69 96 LEU A O 1
ATOM 747 N N . GLU A 1 97 ? 8.156 10.216 -1.124 1.00 93.88 97 GLU A N 1
ATOM 748 C CA . GLU A 1 97 ? 9.211 11.021 -0.493 1.00 93.88 97 GLU A CA 1
ATOM 749 C C . GLU A 1 97 ? 8.876 11.412 0.956 1.00 93.88 97 GLU A C 1
ATOM 751 O O . GLU A 1 97 ? 9.758 11.383 1.817 1.00 93.88 97 GLU A O 1
ATOM 756 N N . ASP A 1 98 ? 7.603 11.696 1.250 1.00 92.25 98 ASP A N 1
ATOM 757 C CA . ASP A 1 98 ? 7.126 11.984 2.608 1.00 92.25 98 ASP A CA 1
ATOM 758 C C . ASP A 1 98 ? 7.215 10.759 3.548 1.00 92.25 98 ASP A C 1
ATOM 760 O O . ASP A 1 98 ? 7.323 10.913 4.770 1.00 92.25 98 ASP A O 1
ATOM 764 N N . ASN A 1 99 ? 7.214 9.531 3.010 1.00 88.50 99 ASN A N 1
ATOM 765 C CA . ASN A 1 99 ? 7.420 8.304 3.780 1.00 88.50 99 ASN A CA 1
ATOM 766 C C . ASN A 1 99 ? 8.897 7.886 3.755 1.00 88.50 99 ASN A C 1
ATOM 768 O O . ASN A 1 99 ? 9.348 7.128 2.897 1.00 88.50 99 ASN A O 1
ATOM 772 N N . ALA A 1 100 ? 9.650 8.320 4.768 1.00 84.31 100 ALA A N 1
ATOM 773 C CA . ALA A 1 100 ? 11.091 8.077 4.855 1.00 84.31 100 ALA A CA 1
ATOM 774 C C . ALA A 1 100 ? 11.503 6.591 4.775 1.00 84.31 100 ALA A C 1
ATOM 776 O O . ALA A 1 100 ? 12.590 6.292 4.278 1.00 84.31 100 ALA A O 1
ATOM 777 N N . THR A 1 101 ? 10.670 5.661 5.261 1.00 85.50 101 THR A N 1
ATOM 778 C CA . THR A 1 101 ? 10.999 4.223 5.240 1.00 85.50 101 THR A CA 1
ATOM 779 C C . THR A 1 101 ? 10.828 3.656 3.837 1.00 85.50 101 THR A C 1
ATOM 781 O O . THR A 1 101 ? 11.757 3.040 3.309 1.00 85.50 101 THR A O 1
ATOM 784 N N . ASP A 1 102 ? 9.678 3.916 3.215 1.00 88.81 102 ASP A N 1
ATOM 785 C CA . ASP A 1 102 ? 9.407 3.450 1.858 1.00 88.81 102 ASP A CA 1
ATOM 786 C C . ASP A 1 102 ? 10.340 4.098 0.854 1.00 88.81 102 ASP A C 1
ATOM 788 O O . ASP A 1 102 ? 10.863 3.414 -0.019 1.00 88.81 102 ASP A O 1
ATOM 792 N N . TYR A 1 103 ? 10.614 5.394 1.003 1.00 89.38 103 TYR A N 1
ATOM 793 C CA . TYR A 1 103 ? 11.526 6.101 0.120 1.00 89.38 103 TYR A CA 1
ATOM 794 C C . TYR A 1 103 ? 12.941 5.524 0.182 1.00 89.38 103 TYR A C 1
ATOM 796 O O . TYR A 1 103 ? 13.560 5.275 -0.853 1.00 89.38 103 TYR A O 1
ATOM 804 N N . ALA A 1 104 ? 13.448 5.240 1.386 1.00 86.31 104 ALA A N 1
ATOM 805 C CA . ALA A 1 104 ? 14.755 4.613 1.547 1.00 86.31 104 ALA A CA 1
ATOM 806 C C . ALA A 1 104 ? 14.800 3.213 0.910 1.00 86.31 104 ALA A C 1
ATOM 808 O O . ALA A 1 104 ? 15.753 2.897 0.194 1.00 86.31 104 ALA A O 1
ATOM 809 N N . GLY A 1 105 ? 13.765 2.393 1.125 1.00 85.94 105 GLY A N 1
ATOM 810 C CA . GLY A 1 105 ? 13.645 1.070 0.506 1.00 85.94 105 GLY A CA 1
ATOM 811 C C . GLY A 1 105 ? 13.537 1.140 -1.019 1.00 85.94 105 GLY A C 1
ATOM 812 O O . GLY A 1 105 ? 14.197 0.384 -1.734 1.00 85.94 105 GLY A O 1
ATOM 813 N N . TYR A 1 106 ? 12.770 2.106 -1.519 1.00 88.38 106 TYR A N 1
ATOM 814 C CA . TYR A 1 106 ? 12.584 2.374 -2.937 1.00 88.38 106 TYR A CA 1
ATOM 815 C C . TYR A 1 106 ? 13.889 2.769 -3.632 1.00 88.38 106 TYR A C 1
ATOM 817 O O . TYR A 1 106 ? 14.213 2.236 -4.692 1.00 88.38 106 TYR A O 1
ATOM 825 N N . LEU A 1 107 ? 14.668 3.673 -3.029 1.00 87.94 107 LEU A N 1
ATOM 826 C CA . LEU A 1 107 ? 15.962 4.101 -3.565 1.00 87.94 107 LEU A CA 1
ATOM 827 C C . LEU A 1 107 ? 17.019 2.992 -3.531 1.00 87.94 107 LEU A C 1
ATOM 829 O O . LEU A 1 107 ? 17.888 2.964 -4.402 1.00 87.94 107 LEU A O 1
ATOM 833 N N . ALA A 1 108 ? 16.959 2.103 -2.536 1.00 83.69 108 ALA A N 1
ATOM 834 C CA . ALA A 1 108 ? 17.891 0.988 -2.387 1.00 83.69 108 ALA A CA 1
ATOM 835 C C . ALA A 1 108 ? 17.633 -0.164 -3.378 1.00 83.69 108 ALA A C 1
ATOM 837 O O . ALA A 1 108 ? 18.533 -0.971 -3.622 1.00 83.69 108 ALA A O 1
ATOM 838 N N . ALA A 1 109 ? 16.430 -0.252 -3.951 1.00 82.50 109 ALA A N 1
ATOM 839 C CA . ALA A 1 109 ? 16.105 -1.244 -4.968 1.00 82.50 109 ALA A CA 1
ATOM 840 C C . ALA A 1 109 ? 16.807 -0.938 -6.304 1.00 82.50 109 ALA A C 1
ATOM 842 O O . ALA A 1 109 ? 17.000 0.219 -6.684 1.00 82.50 109 ALA A O 1
ATOM 843 N N . GLN A 1 110 ? 17.166 -1.978 -7.064 1.00 70.88 110 GLN A N 1
ATOM 844 C CA . GLN A 1 110 ? 17.618 -1.798 -8.447 1.00 70.88 110 GLN A CA 1
ATOM 845 C C . GLN A 1 110 ? 16.422 -1.354 -9.298 1.00 70.88 110 GLN A C 1
ATOM 847 O O . GLN A 1 110 ? 15.571 -2.172 -9.621 1.00 70.88 110 GLN A O 1
ATOM 852 N N . ARG A 1 111 ? 16.319 -0.061 -9.626 1.00 70.06 111 ARG A N 1
ATOM 853 C CA . ARG A 1 111 ? 15.174 0.502 -10.363 1.00 70.06 111 ARG A CA 1
ATOM 854 C C . ARG A 1 111 ? 15.428 0.533 -11.871 1.00 70.06 111 ARG A C 1
ATOM 856 O O . ARG A 1 111 ? 16.464 1.037 -12.302 1.00 70.06 111 ARG A O 1
ATOM 863 N N . ASP A 1 112 ? 14.457 0.071 -12.657 1.00 70.56 112 ASP A N 1
ATOM 864 C CA . ASP A 1 112 ? 14.324 0.391 -14.082 1.00 70.56 112 ASP A CA 1
ATOM 865 C C . ASP A 1 112 ? 13.156 1.385 -14.257 1.00 70.56 112 ASP A C 1
ATOM 867 O O . ASP A 1 112 ? 12.007 1.019 -13.998 1.00 70.56 112 ASP A O 1
ATOM 871 N N . PRO A 1 113 ? 13.399 2.634 -14.700 1.00 69.50 113 PRO A N 1
ATOM 872 C CA . PRO A 1 113 ? 12.337 3.613 -14.945 1.00 69.50 113 PRO A CA 1
ATOM 873 C C . PRO A 1 113 ? 11.252 3.120 -15.915 1.00 69.50 113 PRO A C 1
ATOM 875 O O . PRO A 1 113 ? 10.096 3.531 -15.811 1.00 69.50 113 PRO A O 1
ATOM 878 N N . ALA A 1 114 ? 11.585 2.216 -16.844 1.00 72.81 114 ALA A N 1
ATOM 879 C CA . ALA A 1 114 ? 10.600 1.621 -17.746 1.00 72.81 114 ALA A CA 1
ATOM 880 C C . ALA A 1 114 ? 9.614 0.688 -17.015 1.00 72.81 114 ALA A C 1
ATOM 882 O O . ALA A 1 114 ? 8.508 0.442 -17.506 1.00 72.81 114 ALA A O 1
ATOM 883 N N . ALA A 1 115 ? 9.977 0.190 -15.831 1.00 76.56 115 ALA A N 1
ATOM 884 C CA . ALA A 1 115 ? 9.149 -0.719 -15.059 1.00 76.56 115 ALA A CA 1
ATOM 885 C C . ALA A 1 115 ? 8.106 -0.029 -14.174 1.00 76.56 115 ALA A C 1
ATOM 887 O O . ALA A 1 115 ? 7.069 -0.635 -13.903 1.00 76.56 115 ALA A O 1
ATOM 888 N N . GLU A 1 116 ? 8.304 1.231 -13.777 1.00 80.06 116 GLU A N 1
ATOM 889 C CA . GLU A 1 116 ? 7.344 1.955 -12.927 1.00 80.06 116 GLU A CA 1
ATOM 890 C C . GLU A 1 116 ? 5.960 2.076 -13.590 1.00 80.06 116 GLU A C 1
ATOM 892 O O . GLU A 1 116 ? 4.921 1.867 -12.956 1.00 80.06 116 GLU A O 1
ATOM 897 N N . GLY A 1 117 ? 5.928 2.316 -14.906 1.00 82.81 117 GLY A N 1
ATOM 898 C CA . GLY A 1 117 ? 4.681 2.308 -15.675 1.00 82.81 117 GLY A CA 1
ATOM 899 C C . GLY A 1 117 ? 3.998 0.935 -15.672 1.00 82.81 117 GLY A C 1
ATOM 900 O O . GLY A 1 117 ? 2.774 0.838 -15.553 1.00 82.81 117 GLY A O 1
ATOM 901 N N . HIS A 1 118 ? 4.778 -0.148 -15.744 1.00 87.50 118 HIS A N 1
ATOM 902 C CA . HIS A 1 118 ? 4.253 -1.510 -15.651 1.00 87.50 118 HIS A CA 1
ATOM 903 C C . HIS A 1 118 ? 3.702 -1.815 -14.251 1.00 87.50 118 HIS A C 1
ATOM 905 O O . HIS A 1 118 ? 2.625 -2.398 -14.123 1.00 87.50 118 HIS A O 1
ATOM 911 N N . TRP A 1 119 ? 4.395 -1.373 -13.205 1.00 91.12 119 TRP A N 1
ATOM 912 C CA . TRP A 1 119 ? 3.977 -1.507 -11.812 1.00 91.12 119 TRP A CA 1
ATOM 913 C C . TRP A 1 119 ? 2.651 -0.806 -11.525 1.00 91.12 119 TRP A C 1
ATOM 915 O O . TRP A 1 119 ? 1.754 -1.417 -10.945 1.00 91.12 119 TRP A O 1
ATOM 925 N N . SER A 1 120 ? 2.493 0.434 -11.990 1.00 91.75 120 SER A N 1
ATOM 926 C CA . SER A 1 120 ? 1.238 1.182 -11.850 1.00 91.75 120 SER A CA 1
ATOM 927 C C . SER A 1 120 ? 0.064 0.436 -12.501 1.00 91.75 120 SER A C 1
ATOM 929 O O . SER A 1 120 ? -0.991 0.265 -11.890 1.00 91.75 120 SER A O 1
ATOM 931 N N . ASN A 1 121 ? 0.273 -0.124 -13.700 1.00 92.00 121 ASN A N 1
ATOM 932 C CA . ASN A 1 121 ? -0.736 -0.941 -14.381 1.00 92.00 121 ASN A CA 1
ATOM 933 C C . ASN A 1 121 ? -1.080 -2.226 -13.611 1.00 92.00 121 ASN A C 1
ATOM 935 O O . ASN A 1 121 ? -2.253 -2.588 -13.524 1.00 92.00 121 ASN A O 1
ATOM 939 N N . GLN A 1 122 ? -0.085 -2.914 -13.037 1.00 93.44 122 GLN A N 1
ATOM 940 C CA . GLN A 1 122 ? -0.327 -4.094 -12.199 1.00 93.44 122 GLN A CA 1
ATOM 941 C C . GLN A 1 122 ? -1.157 -3.735 -10.957 1.00 93.44 122 GLN A C 1
ATOM 943 O O . GLN A 1 122 ? -2.118 -4.434 -10.633 1.00 93.44 122 GLN A O 1
ATOM 948 N N . LEU A 1 123 ? -0.831 -2.636 -10.272 1.00 96.06 123 LEU A N 1
ATOM 949 C CA . LEU A 1 123 ? -1.583 -2.196 -9.095 1.00 96.06 123 LEU A CA 1
ATOM 950 C C . LEU A 1 123 ? -3.021 -1.806 -9.449 1.00 96.06 123 LEU A C 1
ATOM 952 O O . LEU A 1 123 ? -3.936 -2.187 -8.719 1.00 96.06 123 LEU A O 1
ATOM 956 N N . GLU A 1 124 ? -3.246 -1.148 -10.591 1.00 96.00 124 GLU A N 1
ATOM 957 C CA . GLU A 1 124 ? -4.599 -0.823 -11.061 1.00 96.00 124 GLU A CA 1
ATOM 958 C C . GLU A 1 124 ? -5.419 -2.084 -11.362 1.00 96.00 124 GLU A C 1
ATOM 960 O O . GLU A 1 124 ? -6.565 -2.195 -10.924 1.00 96.00 124 GLU A O 1
ATOM 965 N N . GLN A 1 125 ? -4.831 -3.084 -12.029 1.00 96.81 125 GLN A N 1
ATOM 966 C CA . GLN A 1 125 ? -5.498 -4.372 -12.276 1.00 96.81 125 GLN A CA 1
ATOM 967 C C . GLN A 1 125 ? -5.921 -5.065 -10.972 1.00 96.81 125 GLN A C 1
ATOM 969 O O . GLN A 1 125 ? -6.951 -5.744 -10.925 1.00 96.81 125 GLN A O 1
ATOM 974 N N . HIS A 1 126 ? -5.159 -4.864 -9.895 1.00 97.50 126 HIS A N 1
ATOM 975 C CA . HIS A 1 126 ? -5.438 -5.427 -8.577 1.00 97.50 126 HIS A CA 1
ATOM 976 C C . HIS A 1 126 ? -6.125 -4.457 -7.606 1.00 97.50 126 HIS A C 1
ATOM 978 O O . HIS A 1 126 ? -6.374 -4.822 -6.450 1.00 97.50 126 HIS A O 1
ATOM 984 N N . TRP A 1 127 ? -6.535 -3.273 -8.066 1.00 97.50 127 TRP A N 1
ATOM 985 C CA . TRP A 1 127 ? -7.179 -2.252 -7.242 1.00 97.50 127 TRP A CA 1
ATOM 986 C C . TRP A 1 127 ? -8.413 -2.755 -6.468 1.00 97.50 127 TRP A C 1
ATOM 988 O O . TRP A 1 127 ? -8.513 -2.481 -5.267 1.00 97.50 127 TRP A O 1
ATOM 998 N N . PRO A 1 128 ? -9.313 -3.585 -7.042 1.00 97.81 128 PRO A N 1
ATOM 999 C CA . PRO A 1 128 ? -10.429 -4.156 -6.283 1.00 97.81 128 PRO A CA 1
ATOM 1000 C C . PRO A 1 128 ? -9.998 -5.004 -5.073 1.00 97.81 128 PRO A C 1
ATOM 1002 O O . PRO A 1 128 ? -10.704 -5.052 -4.061 1.00 97.81 128 PRO A O 1
ATOM 1005 N N . TYR A 1 129 ? -8.842 -5.674 -5.150 1.00 97.25 129 TYR A N 1
ATOM 1006 C CA . TYR A 1 129 ? -8.291 -6.448 -4.036 1.00 97.25 129 TYR A CA 1
ATOM 1007 C C . TYR A 1 129 ? -7.661 -5.542 -2.981 1.00 97.25 129 TYR A C 1
ATOM 1009 O O . TYR A 1 129 ? -7.888 -5.773 -1.792 1.00 97.25 129 TYR A O 1
ATOM 1017 N N . ILE A 1 130 ? -6.952 -4.492 -3.404 1.00 97.56 130 ILE A N 1
ATOM 1018 C CA . ILE A 1 130 ? -6.402 -3.469 -2.504 1.00 97.56 130 ILE A CA 1
ATOM 1019 C C . ILE A 1 130 ? -7.539 -2.828 -1.696 1.00 97.56 130 ILE A C 1
ATOM 1021 O O . ILE A 1 130 ? -7.491 -2.840 -0.468 1.00 97.56 130 ILE A O 1
ATOM 1025 N N . ILE A 1 131 ? -8.625 -2.394 -2.352 1.00 97.50 131 ILE A N 1
ATOM 1026 C CA . ILE A 1 131 ? -9.818 -1.849 -1.677 1.00 97.50 131 ILE A CA 1
ATOM 1027 C C . ILE A 1 131 ? -10.380 -2.836 -0.649 1.00 97.50 131 ILE A C 1
ATOM 1029 O O . ILE A 1 131 ? -10.743 -2.452 0.465 1.00 97.50 131 ILE A O 1
ATOM 1033 N N . ARG A 1 132 ? -10.488 -4.120 -1.012 1.00 97.25 132 ARG A N 1
ATOM 1034 C CA . ARG A 1 132 ? -11.036 -5.148 -0.119 1.00 97.25 132 ARG A CA 1
ATOM 1035 C C . ARG A 1 132 ? -10.186 -5.308 1.140 1.00 97.25 132 ARG A C 1
ATOM 1037 O O . ARG A 1 132 ? -10.753 -5.368 2.231 1.00 97.25 132 ARG A O 1
ATOM 1044 N N . VAL A 1 133 ? -8.863 -5.371 0.986 1.00 95.81 133 VAL A N 1
ATOM 1045 C CA . VAL A 1 133 ? -7.917 -5.492 2.104 1.00 95.81 133 VAL A CA 1
ATOM 1046 C C . VAL A 1 133 ? -7.944 -4.227 2.962 1.00 95.81 133 VAL A C 1
ATOM 1048 O O . VAL A 1 133 ? -8.150 -4.336 4.167 1.00 95.81 133 VAL A O 1
ATOM 1051 N N . ALA A 1 134 ? -7.866 -3.039 2.359 1.00 96.06 134 ALA A N 1
ATOM 1052 C CA . ALA A 1 134 ? -7.920 -1.764 3.074 1.00 96.06 134 ALA A CA 1
ATOM 1053 C C . ALA A 1 134 ? -9.206 -1.623 3.907 1.00 96.06 134 ALA A C 1
ATOM 1055 O O . ALA A 1 134 ? -9.169 -1.295 5.092 1.00 96.06 134 ALA A O 1
ATOM 1056 N N . ASN A 1 135 ? -10.362 -1.954 3.326 1.00 96.00 135 ASN A N 1
ATOM 1057 C CA . ASN A 1 135 ? -11.636 -1.910 4.043 1.00 96.00 135 ASN A CA 1
ATOM 1058 C C . ASN A 1 135 ? -11.704 -2.926 5.193 1.00 96.00 135 ASN A C 1
ATOM 1060 O O . ASN A 1 135 ? -12.336 -2.646 6.212 1.00 96.00 135 ASN A O 1
ATOM 1064 N N . ALA A 1 136 ? -11.091 -4.104 5.044 1.00 94.38 136 ALA A N 1
ATOM 1065 C CA . ALA A 1 136 ? -11.003 -5.081 6.126 1.00 94.38 136 ALA A CA 1
ATOM 1066 C C . ALA A 1 136 ? -10.139 -4.550 7.280 1.00 94.38 136 ALA A C 1
ATOM 1068 O O . ALA A 1 136 ? -10.634 -4.486 8.403 1.00 94.38 136 ALA A O 1
ATOM 1069 N N . LEU A 1 137 ? -8.933 -4.058 6.981 1.00 92.94 137 LEU A N 1
ATOM 1070 C CA . LEU A 1 137 ? -8.017 -3.470 7.965 1.00 92.94 137 LEU A CA 1
ATOM 1071 C C . LEU A 1 137 ? -8.662 -2.312 8.722 1.00 92.94 137 LEU A C 1
ATOM 1073 O O . LEU A 1 137 ? -8.622 -2.254 9.949 1.00 92.94 137 LEU A O 1
ATOM 1077 N N . HIS A 1 138 ? -9.310 -1.408 7.990 1.00 93.75 138 HIS A N 1
ATOM 1078 C CA . HIS A 1 138 ? -9.985 -0.263 8.580 1.00 93.75 138 HIS A CA 1
ATOM 1079 C C . HIS A 1 138 ? -11.094 -0.708 9.545 1.00 93.75 138 HIS A C 1
ATOM 1081 O O . HIS A 1 138 ? -11.165 -0.220 10.671 1.00 93.75 138 HIS A O 1
ATOM 1087 N N . ARG A 1 139 ? -11.934 -1.678 9.156 1.00 93.19 139 ARG A N 1
ATOM 1088 C CA . ARG A 1 139 ? -12.970 -2.227 10.052 1.00 93.19 139 ARG A CA 1
ATOM 1089 C C . ARG A 1 139 ? -12.368 -2.875 11.298 1.00 93.19 139 ARG A C 1
ATOM 1091 O O . ARG A 1 139 ? -12.846 -2.610 12.397 1.00 93.19 139 ARG A O 1
ATOM 1098 N N . GLU A 1 140 ? -11.322 -3.681 11.138 1.00 90.94 140 GLU A N 1
ATOM 1099 C CA . GLU A 1 140 ? -10.631 -4.336 12.254 1.00 90.94 140 GLU A CA 1
ATOM 1100 C C . GLU A 1 140 ? -10.053 -3.320 13.247 1.00 90.94 140 GLU A C 1
ATOM 1102 O O . GLU A 1 140 ? -10.211 -3.483 14.460 1.00 90.94 140 GLU A O 1
ATOM 1107 N N . HIS A 1 141 ? -9.449 -2.235 12.752 1.00 89.56 141 HIS A N 1
ATOM 1108 C CA . HIS A 1 141 ? -8.953 -1.148 13.594 1.00 89.56 141 HIS A CA 1
ATOM 1109 C C . HIS A 1 141 ? -10.083 -0.496 14.403 1.00 89.56 141 HIS A C 1
ATOM 1111 O O . HIS A 1 141 ? -9.974 -0.378 15.625 1.00 89.56 141 HIS A O 1
ATOM 1117 N N . PHE A 1 142 ? -11.201 -0.135 13.766 1.00 89.50 142 PHE A N 1
ATOM 1118 C CA . PHE A 1 142 ? -12.325 0.490 14.470 1.00 89.50 142 PHE A CA 1
ATOM 1119 C C . PHE A 1 142 ? -12.964 -0.429 15.516 1.00 89.50 142 PHE A C 1
ATOM 1121 O O . PHE A 1 142 ? -13.267 0.025 16.623 1.00 89.50 142 PHE A O 1
ATOM 1128 N N . GLU A 1 143 ? -13.113 -1.721 15.218 1.00 91.06 143 GLU A N 1
ATOM 1129 C CA . GLU A 1 143 ? -13.593 -2.696 16.200 1.00 91.06 143 GLU A CA 1
ATOM 1130 C C . GLU A 1 143 ? -12.635 -2.816 17.391 1.00 91.06 143 GLU A C 1
ATOM 1132 O O . GLU A 1 143 ? -13.067 -2.774 18.546 1.00 91.06 143 GLU A O 1
ATOM 1137 N N . LYS A 1 144 ? -11.322 -2.870 17.143 1.00 88.56 144 LYS A N 1
ATOM 1138 C CA . LYS A 1 144 ? -10.305 -2.901 18.202 1.00 88.56 144 LYS A CA 1
ATOM 1139 C C . LYS A 1 144 ? -10.360 -1.647 19.080 1.00 88.56 144 LYS A C 1
ATOM 1141 O O . LYS A 1 144 ? -10.361 -1.757 20.308 1.00 88.56 144 LYS A O 1
ATOM 1146 N N . VAL A 1 145 ? -10.443 -0.459 18.479 1.00 88.25 145 VAL A N 1
ATOM 1147 C CA . VAL A 1 145 ? -10.559 0.817 19.206 1.00 88.25 145 VAL A CA 1
ATOM 1148 C C . VAL A 1 145 ? -11.830 0.846 20.059 1.00 88.25 145 VAL A C 1
ATOM 1150 O O . VAL A 1 145 ? -11.773 1.216 21.238 1.00 88.25 145 VAL A O 1
ATOM 1153 N N . ARG A 1 146 ? -12.966 0.398 19.510 1.00 91.06 146 ARG A N 1
ATOM 1154 C CA . ARG A 1 146 ? -14.241 0.302 20.235 1.00 91.06 146 ARG A CA 1
ATOM 1155 C C . ARG A 1 146 ? -14.127 -0.617 21.451 1.00 91.06 146 ARG A C 1
ATOM 1157 O O . ARG A 1 146 ? -14.446 -0.196 22.565 1.00 91.06 146 ARG A O 1
ATOM 1164 N N . LEU A 1 147 ? -13.620 -1.836 21.265 1.00 91.12 147 LEU A N 1
ATOM 1165 C CA . LEU A 1 147 ? -13.453 -2.820 22.339 1.00 91.12 147 LEU A CA 1
ATOM 1166 C C . LEU A 1 147 ? -12.502 -2.323 23.437 1.00 91.12 147 LEU A C 1
ATOM 1168 O O . LEU A 1 147 ? -12.794 -2.469 24.627 1.00 91.12 147 LEU A O 1
ATOM 1172 N N . ASN A 1 148 ? -11.403 -1.668 23.060 1.00 89.62 148 ASN A N 1
ATOM 1173 C CA . ASN A 1 148 ? -10.464 -1.073 24.011 1.00 89.62 148 ASN A CA 1
ATOM 1174 C C . ASN A 1 148 ? -11.119 0.037 24.842 1.00 89.62 148 ASN A C 1
ATOM 1176 O O . ASN A 1 148 ? -10.941 0.090 26.064 1.00 89.62 148 ASN A O 1
ATOM 1180 N N . ARG A 1 149 ? -11.921 0.898 24.206 1.00 91.00 149 ARG A N 1
ATOM 1181 C CA . ARG A 1 149 ? -12.668 1.958 24.894 1.00 91.00 149 ARG A CA 1
ATOM 1182 C C . ARG A 1 149 ? -13.673 1.376 25.886 1.00 91.00 149 ARG A C 1
ATOM 1184 O O . ARG A 1 149 ? -13.724 1.822 27.032 1.00 91.00 149 ARG A O 1
ATOM 1191 N N . GLU A 1 150 ? -14.435 0.365 25.481 1.00 92.50 150 GLU A N 1
ATOM 1192 C CA . GLU A 1 150 ? -15.387 -0.316 26.363 1.00 92.50 150 GLU A CA 1
ATOM 1193 C C . GLU A 1 150 ? -14.696 -0.988 27.551 1.00 92.50 150 GLU A C 1
ATOM 1195 O O . GLU A 1 150 ? -15.150 -0.849 28.689 1.00 92.50 150 GLU A O 1
ATOM 1200 N N . SER A 1 151 ? -13.582 -1.680 27.306 1.00 91.56 151 SER A N 1
ATOM 1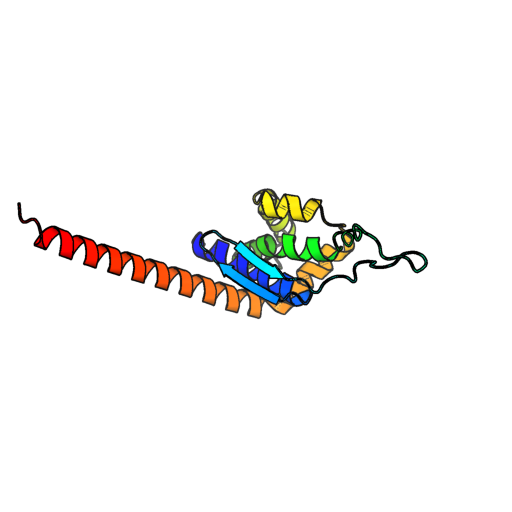201 C CA . SER A 1 151 ? -12.778 -2.311 28.354 1.00 91.56 151 SER A CA 1
ATOM 1202 C C . SER A 1 151 ? -12.283 -1.278 29.371 1.00 91.56 151 SER A C 1
ATOM 1204 O O . SER A 1 151 ? -12.471 -1.452 30.579 1.00 91.56 151 SER A O 1
ATOM 1206 N N . ARG A 1 152 ? -11.763 -0.137 28.897 1.00 90.88 152 ARG A N 1
ATOM 1207 C CA . ARG A 1 152 ? -11.313 0.971 29.752 1.00 90.88 152 ARG A CA 1
ATOM 1208 C C . ARG A 1 152 ? -12.452 1.557 30.589 1.00 90.88 152 ARG A C 1
ATOM 1210 O O . ARG A 1 152 ? -12.278 1.759 31.788 1.00 90.88 152 ARG A O 1
ATOM 1217 N N . ILE A 1 153 ? -13.632 1.776 30.003 1.00 90.25 153 ILE A N 1
ATOM 1218 C CA . ILE A 1 153 ? -14.815 2.260 30.738 1.00 90.25 153 ILE A CA 1
ATOM 1219 C C . ILE A 1 153 ? -15.217 1.265 31.836 1.00 90.25 153 ILE A C 1
ATOM 1221 O O . ILE A 1 153 ? -15.470 1.671 32.972 1.00 90.25 153 ILE A O 1
ATOM 1225 N N . ARG A 1 154 ? -15.246 -0.041 31.534 1.00 90.19 154 ARG A N 1
ATOM 1226 C CA . ARG A 1 154 ? -15.560 -1.084 32.527 1.00 90.19 154 ARG A CA 1
ATOM 1227 C C . ARG A 1 154 ? -14.533 -1.110 33.663 1.00 90.19 154 ARG A C 1
ATOM 1229 O O . ARG A 1 154 ? -14.922 -1.241 34.822 1.00 90.19 154 ARG A O 1
ATOM 1236 N N . GLN A 1 155 ? -13.244 -0.955 33.359 1.00 87.81 155 GLN A N 1
ATOM 1237 C CA . GLN A 1 155 ? -12.184 -0.884 34.371 1.00 87.81 155 GLN A CA 1
ATOM 1238 C C . GLN A 1 155 ? -12.324 0.344 35.281 1.00 87.81 155 GLN A C 1
ATOM 1240 O O . GLN A 1 155 ? -12.200 0.210 36.498 1.00 87.81 155 GLN A O 1
ATOM 1245 N N . LEU A 1 156 ? -12.624 1.518 34.715 1.00 87.31 156 LEU A N 1
ATOM 1246 C CA . LEU A 1 156 ? -12.828 2.750 35.485 1.00 87.31 156 LEU A CA 1
ATOM 1247 C C . LEU A 1 156 ? -14.026 2.632 36.436 1.00 87.31 156 LEU A C 1
ATOM 1249 O O . LEU A 1 156 ? -13.881 2.928 37.619 1.00 87.31 156 LEU A O 1
ATOM 1253 N N . LYS A 1 157 ? -15.162 2.099 35.959 1.00 84.62 157 LYS A N 1
ATOM 1254 C CA . LYS A 1 157 ? -16.348 1.844 36.799 1.00 84.62 157 LYS A CA 1
ATOM 1255 C C . LYS A 1 157 ? -16.047 0.890 37.959 1.00 84.62 157 LYS A C 1
ATOM 1257 O O . LYS A 1 157 ? -16.462 1.141 39.081 1.00 84.62 157 LYS A O 1
ATOM 1262 N N . ARG A 1 158 ? -15.286 -0.186 37.715 1.00 82.00 158 ARG A N 1
ATOM 1263 C CA . ARG A 1 158 ? -14.881 -1.137 38.772 1.00 82.00 158 ARG A CA 1
ATOM 1264 C C . ARG A 1 158 ? -13.960 -0.506 39.820 1.00 82.00 158 ARG A C 1
ATOM 1266 O O . ARG A 1 158 ? -13.994 -0.911 40.980 1.00 82.00 158 ARG A O 1
ATOM 1273 N N . ARG A 1 159 ? -13.118 0.452 39.418 1.00 75.12 159 ARG A N 1
ATOM 1274 C CA . ARG A 1 159 ? -12.232 1.190 40.331 1.00 75.12 159 ARG A CA 1
ATOM 1275 C C . ARG A 1 159 ? -13.004 2.203 41.174 1.00 75.12 159 ARG A C 1
ATOM 1277 O O . ARG A 1 159 ? -12.779 2.237 42.378 1.00 75.12 159 ARG A O 1
ATOM 1284 N N . SER A 1 160 ? -13.947 2.944 40.587 1.00 72.12 160 SER A N 1
ATOM 1285 C CA . SER A 1 160 ? -14.770 3.912 41.329 1.00 72.12 160 SER A CA 1
ATOM 1286 C C . SER A 1 160 ? -15.697 3.246 42.349 1.00 72.12 160 SER A C 1
ATOM 1288 O O . SER A 1 160 ? -15.946 3.809 43.403 1.00 72.12 160 SER A O 1
ATOM 1290 N N . THR A 1 161 ? -16.167 2.021 42.091 1.00 66.06 161 THR A N 1
ATOM 1291 C CA . THR A 1 161 ? -16.956 1.254 43.073 1.00 66.06 161 THR A CA 1
ATOM 1292 C C . THR A 1 161 ? -16.124 0.649 44.209 1.00 66.06 161 THR A C 1
ATOM 1294 O O . THR A 1 161 ? -16.695 0.249 45.216 1.00 66.06 161 THR A O 1
ATOM 1297 N N . ARG A 1 162 ? -14.795 0.528 44.058 1.00 60.12 162 ARG A N 1
ATOM 1298 C CA . ARG A 1 162 ? -13.903 -0.027 45.099 1.00 60.12 162 ARG A CA 1
ATOM 1299 C C . ARG A 1 162 ? -13.370 1.021 46.077 1.00 60.12 162 ARG A C 1
ATOM 1301 O O . ARG A 1 162 ? -12.945 0.639 47.159 1.00 60.12 162 ARG A O 1
ATOM 1308 N N . PHE A 1 163 ? -13.400 2.297 45.706 1.00 55.88 163 PHE A N 1
ATOM 1309 C CA . PHE A 1 163 ? -12.993 3.415 46.556 1.00 55.88 163 PHE A CA 1
ATOM 1310 C C . PHE A 1 163 ? -14.042 4.527 46.444 1.00 55.88 163 PHE A C 1
ATOM 1312 O O . PHE A 1 163 ? -13.846 5.464 45.668 1.00 55.88 163 PHE A O 1
ATOM 1319 N N . PRO A 1 164 ? -15.188 4.400 47.136 1.00 55.41 164 PRO A N 1
ATOM 1320 C CA . PRO A 1 164 ? -16.115 5.513 47.256 1.00 55.41 164 PRO A CA 1
ATOM 1321 C C . PRO A 1 164 ? -15.442 6.595 48.112 1.00 55.41 164 PRO A C 1
ATOM 1323 O O . PRO A 1 164 ? -15.018 6.314 49.232 1.00 55.41 164 PRO A O 1
ATOM 1326 N N . THR A 1 165 ? -15.268 7.786 47.538 1.00 59.06 165 THR A N 1
ATOM 1327 C CA . THR A 1 165 ? -14.915 9.017 48.266 1.00 59.06 165 THR A CA 1
A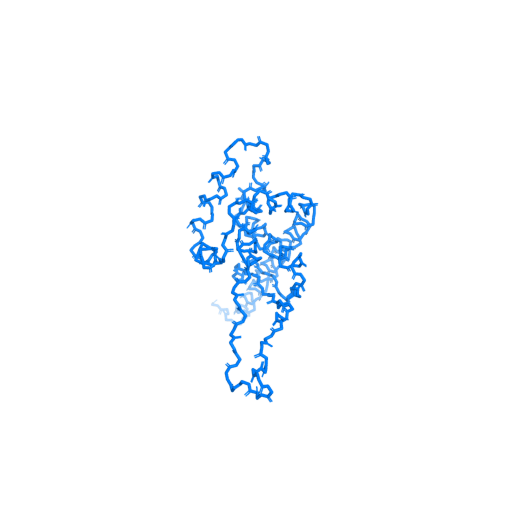TOM 1328 C C . THR A 1 165 ? -16.038 9.432 49.194 1.00 59.06 165 THR A C 1
ATOM 1330 O O . THR A 1 165 ? -17.198 9.349 48.725 1.00 59.06 165 THR A O 1
#